Protein AF-A0A8T9MXV8-F1 (afdb_monomer_lite)

pLDDT: mean 71.86, std 15.3, range [35.41, 90.25]

Organism: NCBI:txid211502

Sequence (81 aa):
MMAIAFNQIRAVELLRQASGKPDAHFRDGQEEAISHIVTSPQRLLVVQKTGWGKSFVYFIATKLLREAGSGMRFWFHLYWH

Radius of gyration: 12.42 Å; chains: 1; bounding box: 35×22×33 Å

Foldseek 3Di:
DDQAQDDPVQLVVLQCVVVVHPPDDQDPCLSVLLRCCRRPVPDDDDPDDPPNPVVSSVVSSQVSCVVVVNPDDDDNPPPDD

Secondary structure (DSSP, 8-state):
--PPPP-HHHHHHHHHHHHT-TT--PPTTHHHHHHHHHH--S-------TTS-HHHHHHHHHHHHHHTT------------

InterPro domains:
  IPR027417 P-loop containing nucleoside triphosphate hydrolase [G3DSA:3.40.50.300] (4-74)
  IPR027417 P-loop containing nucleoside triphosphate hydrolase [SSF52540] (21-67)

Structure (mmCIF, N/CA/C/O backbone):
data_AF-A0A8T9MXV8-F1
#
_entry.id   AF-A0A8T9MXV8-F1
#
loop_
_atom_site.group_PDB
_atom_site.id
_atom_site.type_symbol
_atom_site.label_atom_id
_atom_site.label_alt_id
_atom_site.label_comp_id
_atom_site.label_asym_id
_atom_site.label_entity_id
_atom_site.label_seq_id
_atom_site.pdbx_PDB_ins_code
_atom_site.Cartn_x
_atom_site.Cartn_y
_atom_site.Cartn_z
_atom_site.occupancy
_atom_site.B_iso_or_equiv
_atom_site.auth_seq_id
_atom_site.auth_comp_id
_atom_site.auth_asym_id
_atom_site.auth_atom_id
_atom_site.pdbx_PDB_model_num
ATOM 1 N N . MET A 1 1 ? -14.352 1.665 16.775 1.00 42.06 1 MET A N 1
ATOM 2 C CA . MET A 1 1 ? -13.432 0.581 16.371 1.00 42.06 1 MET A CA 1
ATOM 3 C C . MET A 1 1 ? -13.964 -0.061 15.086 1.00 42.06 1 MET A C 1
ATOM 5 O O . MET A 1 1 ? -14.443 -1.182 15.132 1.00 42.06 1 MET A O 1
ATOM 9 N N . MET A 1 2 ? -13.972 0.661 13.958 1.00 49.66 2 MET A N 1
ATOM 10 C CA . MET A 1 2 ? -14.391 0.084 12.670 1.00 49.66 2 MET A CA 1
ATOM 11 C C . MET A 1 2 ? -1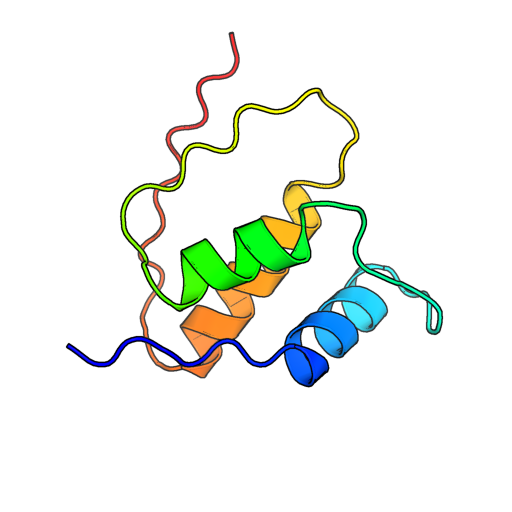3.136 -0.326 11.909 1.00 49.66 2 MET A C 1
ATOM 13 O O . MET A 1 2 ? -12.403 0.542 11.442 1.00 49.66 2 MET A O 1
ATOM 17 N N . ALA A 1 3 ? -12.865 -1.630 11.840 1.00 56.28 3 ALA A N 1
ATOM 18 C CA . ALA A 1 3 ? -11.890 -2.153 10.893 1.00 56.28 3 ALA A CA 1
ATOM 19 C C . ALA A 1 3 ? -12.356 -1.748 9.491 1.00 56.28 3 ALA A C 1
ATOM 21 O O . ALA A 1 3 ? -13.491 -2.035 9.104 1.00 56.28 3 AL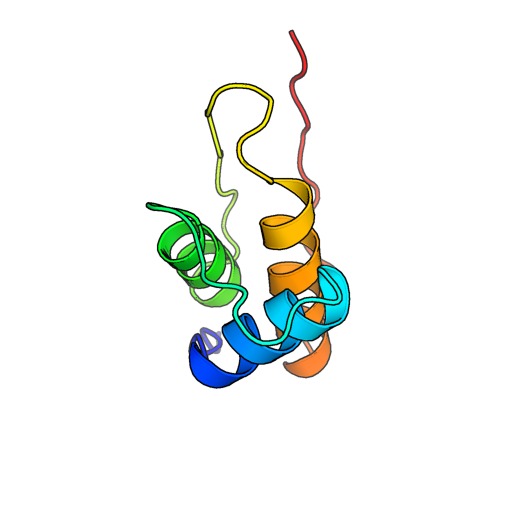A A O 1
ATOM 22 N N . ILE A 1 4 ? -11.522 -1.010 8.765 1.00 69.88 4 ILE A N 1
ATOM 23 C CA . ILE A 1 4 ? -11.840 -0.617 7.396 1.00 69.88 4 ILE A CA 1
ATOM 24 C C . ILE A 1 4 ? -11.772 -1.895 6.562 1.00 69.88 4 ILE A C 1
ATOM 26 O O . ILE A 1 4 ? -10.757 -2.590 6.579 1.00 69.8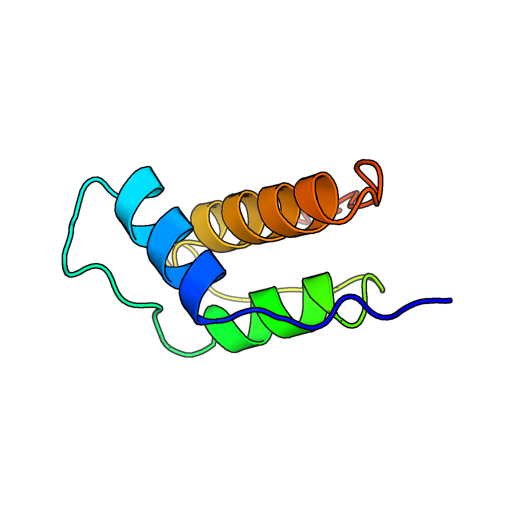8 4 ILE A O 1
ATOM 30 N N . ALA A 1 5 ? -12.854 -2.233 5.862 1.00 74.88 5 ALA A N 1
ATOM 31 C CA . ALA A 1 5 ? -12.850 -3.371 4.954 1.00 74.88 5 ALA A CA 1
ATOM 32 C C . ALA A 1 5 ? -11.886 -3.083 3.793 1.00 74.88 5 ALA A C 1
ATOM 34 O O . ALA A 1 5 ? -11.996 -2.053 3.124 1.00 74.88 5 ALA A O 1
ATOM 35 N N . PHE A 1 6 ? -10.924 -3.976 3.562 1.00 81.50 6 PHE A N 1
ATOM 36 C CA . PHE A 1 6 ? -10.011 -3.850 2.432 1.00 81.50 6 PHE A CA 1
ATOM 37 C C . PHE A 1 6 ? -10.778 -4.028 1.113 1.00 81.50 6 PHE A C 1
ATOM 39 O O . PHE A 1 6 ? -11.426 -5.050 0.897 1.00 81.50 6 PHE A O 1
ATOM 46 N N . ASN A 1 7 ? -10.701 -3.031 0.227 1.00 86.00 7 ASN A N 1
ATOM 47 C CA . ASN A 1 7 ? -11.299 -3.087 -1.105 1.00 86.00 7 ASN A CA 1
ATOM 48 C C . ASN A 1 7 ? -10.212 -3.353 -2.155 1.00 86.00 7 ASN A C 1
ATOM 50 O O . ASN A 1 7 ? -9.481 -2.443 -2.557 1.00 86.00 7 ASN A O 1
ATOM 54 N N . GLN A 1 8 ? -10.136 -4.603 -2.611 1.00 85.50 8 GLN A N 1
ATOM 55 C CA . GLN A 1 8 ? -9.151 -5.060 -3.592 1.00 85.50 8 GLN A CA 1
ATOM 56 C C . GLN A 1 8 ? -9.277 -4.327 -4.937 1.00 85.50 8 GLN A C 1
ATOM 58 O O . GLN A 1 8 ? -8.265 -3.911 -5.500 1.00 85.50 8 GLN A O 1
ATOM 63 N N . ILE A 1 9 ? -10.503 -4.102 -5.427 1.00 88.25 9 ILE A N 1
ATOM 64 C CA . ILE A 1 9 ? -10.754 -3.405 -6.701 1.00 88.25 9 ILE A CA 1
ATOM 65 C C . ILE A 1 9 ? -10.152 -2.000 -6.640 1.00 88.25 9 ILE A C 1
ATOM 67 O O . ILE A 1 9 ? -9.361 -1.614 -7.503 1.00 88.25 9 ILE A O 1
ATOM 71 N N . ARG A 1 10 ? -10.446 -1.269 -5.560 1.00 88.56 10 ARG A N 1
ATOM 72 C CA . ARG A 1 10 ? -9.926 0.085 -5.353 1.00 88.56 10 ARG A CA 1
ATOM 73 C C . ARG A 1 10 ? -8.404 0.107 -5.213 1.00 88.56 10 ARG A C 1
ATOM 75 O O . ARG A 1 10 ? -7.744 1.002 -5.736 1.00 88.56 10 ARG A O 1
ATOM 82 N N . ALA A 1 11 ? -7.832 -0.879 -4.526 1.00 88.00 11 ALA A N 1
ATOM 83 C CA . ALA A 1 11 ? -6.388 -0.998 -4.373 1.00 88.00 11 ALA A CA 1
ATOM 84 C C . ALA A 1 11 ? -5.684 -1.198 -5.731 1.00 88.00 11 ALA A C 1
ATOM 86 O O . ALA A 1 11 ? -4.675 -0.541 -5.998 1.00 88.00 11 ALA A O 1
ATOM 87 N N . VAL A 1 12 ? -6.234 -2.043 -6.610 1.00 89.12 12 VAL A N 1
ATOM 88 C CA . VAL A 1 12 ? -5.703 -2.276 -7.964 1.00 89.12 12 VAL A CA 1
ATOM 89 C C . VAL A 1 12 ? -5.837 -1.029 -8.843 1.00 89.12 12 VAL A C 1
ATOM 91 O O . VAL A 1 12 ? -4.905 -0.694 -9.572 1.00 89.12 12 VAL A O 1
ATOM 94 N N . GLU A 1 13 ? -6.944 -0.289 -8.756 1.00 90.25 13 GLU A N 1
ATOM 95 C CA . GLU A 1 13 ? -7.088 0.995 -9.459 1.00 90.25 13 GLU A CA 1
ATOM 96 C C . GLU A 1 13 ? -5.987 1.984 -9.069 1.00 90.25 13 GLU A C 1
ATOM 98 O O . GLU A 1 13 ? -5.342 2.574 -9.937 1.00 90.25 13 GLU A O 1
ATOM 103 N N . LEU A 1 14 ? -5.734 2.136 -7.766 1.00 88.81 14 LEU A N 1
ATOM 104 C CA . LEU A 1 14 ? -4.681 3.011 -7.255 1.00 88.81 14 LEU A CA 1
ATOM 105 C C . LEU A 1 14 ? -3.290 2.543 -7.702 1.00 88.81 14 LEU A C 1
ATOM 107 O O . LEU A 1 14 ? -2.442 3.376 -8.021 1.00 88.81 14 LEU A O 1
ATOM 111 N N . LEU A 1 15 ? -3.056 1.230 -7.779 1.00 88.38 15 LEU A N 1
ATOM 112 C CA . LEU A 1 15 ? -1.818 0.669 -8.319 1.00 88.38 15 LEU A CA 1
ATOM 113 C C . LEU A 1 15 ? -1.630 1.034 -9.795 1.00 88.38 15 LEU A C 1
ATOM 115 O O . LEU A 1 15 ? -0.548 1.475 -10.186 1.00 88.38 15 LEU A O 1
ATOM 119 N N . ARG A 1 16 ? -2.667 0.875 -10.619 1.00 90.19 16 ARG A N 1
ATOM 120 C CA . ARG A 1 16 ? -2.634 1.206 -12.053 1.00 90.19 16 ARG A CA 1
ATOM 121 C C . ARG A 1 16 ? -2.400 2.695 -12.277 1.00 90.19 16 ARG A C 1
ATOM 123 O O . ARG A 1 16 ? -1.549 3.065 -13.080 1.00 90.19 16 ARG A O 1
ATOM 130 N N . GLN A 1 17 ? -3.076 3.541 -11.500 1.00 88.56 17 GLN A N 1
ATOM 131 C CA . GLN A 1 17 ? -2.876 4.991 -11.523 1.00 88.56 17 GLN A CA 1
ATOM 132 C C . GLN A 1 17 ? -1.450 5.380 -11.119 1.00 88.56 17 GLN A C 1
ATOM 134 O O . GLN A 1 17 ? -0.811 6.169 -11.808 1.00 88.56 17 GLN A O 1
ATOM 139 N N . ALA A 1 18 ? -0.925 4.809 -10.032 1.00 83.62 18 ALA A N 1
ATOM 140 C CA . ALA A 1 18 ? 0.408 5.137 -9.532 1.00 83.62 18 ALA A CA 1
ATOM 141 C C . ALA A 1 18 ? 1.536 4.592 -10.423 1.00 83.62 18 ALA A C 1
ATOM 143 O O . ALA A 1 18 ? 2.606 5.189 -10.497 1.00 83.62 18 ALA A O 1
ATOM 144 N N . SER A 1 19 ? 1.325 3.447 -11.074 1.00 84.81 19 SER A N 1
ATOM 145 C CA . SER A 1 19 ? 2.310 2.826 -11.969 1.00 84.81 19 SER A CA 1
ATOM 146 C C . SER A 1 19 ? 2.220 3.317 -13.415 1.00 84.81 19 SER A C 1
ATOM 148 O O . SER A 1 19 ? 3.121 3.027 -14.202 1.00 84.81 19 SER A O 1
ATOM 150 N N . GLY A 1 20 ? 1.142 4.024 -13.777 1.00 86.06 20 GLY A N 1
ATOM 151 C CA . GLY A 1 20 ? 0.855 4.440 -15.151 1.00 86.06 20 GLY A CA 1
ATOM 152 C C . GLY A 1 20 ? 0.602 3.269 -16.108 1.00 86.06 20 GLY A C 1
ATOM 153 O O . GLY A 1 20 ? 0.653 3.456 -17.321 1.00 86.06 20 GLY A O 1
ATOM 154 N N . LYS A 1 21 ? 0.371 2.057 -15.585 1.00 85.75 21 LYS A N 1
ATOM 155 C CA . LYS A 1 21 ? 0.176 0.835 -16.372 1.00 85.75 21 LYS A CA 1
ATOM 156 C C . LYS A 1 21 ? -1.231 0.277 -16.136 1.00 85.75 21 LYS A C 1
ATOM 158 O O . LYS A 1 21 ? -1.548 -0.056 -14.994 1.00 85.75 21 LYS A O 1
ATOM 163 N N . PRO A 1 22 ? -2.062 0.131 -17.184 1.00 84.00 22 PRO A N 1
ATOM 164 C CA . PRO A 1 22 ? -3.421 -0.396 -17.044 1.00 84.00 22 PRO A CA 1
ATOM 165 C C . PRO A 1 22 ? -3.441 -1.878 -16.642 1.00 84.00 22 PRO A C 1
ATOM 167 O O . PRO A 1 22 ? -4.345 -2.293 -15.925 1.00 84.00 22 PRO A O 1
ATOM 170 N N . ASP A 1 23 ? -2.400 -2.636 -16.991 1.00 85.31 23 ASP A N 1
ATOM 171 C CA . ASP A 1 23 ? -2.255 -4.059 -16.652 1.00 85.31 23 ASP A CA 1
ATOM 172 C C . ASP A 1 23 ? -1.371 -4.279 -15.415 1.00 85.31 23 ASP A C 1
ATOM 174 O O . ASP A 1 23 ? -0.710 -5.305 -15.260 1.00 85.31 23 ASP A O 1
ATOM 178 N N . ALA A 1 24 ? -1.283 -3.282 -14.529 1.00 86.06 24 ALA A N 1
ATOM 179 C CA . ALA A 1 24 ? -0.565 -3.453 -13.276 1.00 86.06 24 ALA A CA 1
ATOM 180 C C . ALA A 1 24 ? -1.338 -4.387 -12.336 1.00 86.06 24 ALA A C 1
ATOM 182 O O . ALA A 1 24 ? -2.529 -4.187 -12.077 1.00 86.06 24 ALA A O 1
ATOM 183 N N . HIS A 1 25 ? -0.620 -5.365 -11.789 1.00 84.56 25 HIS A N 1
ATOM 184 C CA . HIS A 1 25 ? -1.103 -6.309 -10.788 1.00 84.56 25 HIS A CA 1
ATOM 185 C C . HIS A 1 25 ? -0.191 -6.284 -9.561 1.00 84.56 25 HIS A C 1
ATOM 187 O O . HIS A 1 25 ? 1.005 -5.988 -9.667 1.00 84.56 25 HIS A O 1
ATOM 193 N N . PHE A 1 26 ? -0.761 -6.585 -8.393 1.00 82.94 26 PHE A N 1
ATOM 194 C CA . PHE A 1 26 ? 0.020 -6.755 -7.175 1.00 82.94 26 PHE A CA 1
ATOM 195 C C . PHE A 1 26 ? 0.957 -7.953 -7.312 1.00 82.94 26 PHE A C 1
ATOM 197 O O . PHE A 1 26 ? 0.596 -8.982 -7.877 1.00 82.94 26 PHE A O 1
ATOM 204 N N . ARG A 1 27 ? 2.175 -7.805 -6.792 1.00 81.31 27 ARG A N 1
ATOM 205 C CA . ARG A 1 27 ? 3.098 -8.930 -6.613 1.00 81.31 27 ARG A CA 1
ATOM 206 C C . ARG A 1 27 ? 2.728 -9.708 -5.356 1.00 81.31 27 ARG A C 1
ATOM 208 O O . ARG A 1 27 ? 2.117 -9.144 -4.445 1.00 81.31 27 ARG A O 1
ATOM 215 N N . ASP A 1 28 ? 3.179 -10.954 -5.281 1.00 78.44 28 ASP A N 1
ATOM 216 C CA . ASP A 1 28 ? 2.948 -11.828 -4.130 1.00 78.44 28 ASP A CA 1
ATOM 217 C C . ASP A 1 28 ? 3.280 -11.127 -2.806 1.00 78.44 28 ASP A C 1
ATOM 219 O O . ASP A 1 28 ? 4.363 -10.551 -2.646 1.00 78.44 28 ASP A O 1
ATOM 223 N N . GLY A 1 29 ? 2.306 -11.140 -1.890 1.00 76.69 29 GLY A N 1
ATOM 224 C CA . GLY A 1 29 ? 2.354 -10.531 -0.557 1.00 76.69 29 GLY A CA 1
ATOM 225 C C . GLY A 1 29 ? 2.052 -9.025 -0.487 1.00 76.69 29 GLY A C 1
ATOM 226 O O . GLY A 1 29 ? 1.906 -8.493 0.612 1.00 76.69 29 GLY A O 1
ATOM 227 N N . GLN A 1 30 ? 1.963 -8.300 -1.614 1.00 81.69 30 GLN A N 1
ATOM 228 C CA . GLN A 1 30 ? 1.686 -6.854 -1.584 1.00 81.69 30 GLN A CA 1
ATOM 229 C C . GLN A 1 30 ? 0.244 -6.578 -1.183 1.00 81.69 30 GLN A C 1
ATOM 231 O O . GLN A 1 30 ? -0.007 -5.724 -0.338 1.00 81.69 30 GLN A O 1
ATOM 236 N N . GLU A 1 31 ? -0.690 -7.309 -1.787 1.00 83.44 31 GLU A N 1
ATOM 237 C CA . GLU A 1 31 ? -2.109 -7.189 -1.476 1.00 83.44 31 GLU A CA 1
ATOM 238 C C . GLU A 1 31 ? -2.383 -7.538 -0.011 1.00 83.44 31 GLU A C 1
ATOM 240 O O . GLU A 1 31 ? -3.040 -6.775 0.692 1.00 83.44 31 GLU A O 1
ATOM 245 N N . GLU A 1 32 ? -1.798 -8.639 0.465 1.00 81.19 32 GLU A N 1
ATOM 246 C CA . GLU A 1 32 ? -1.905 -9.092 1.850 1.00 81.19 32 GLU A CA 1
ATOM 247 C C . GLU A 1 32 ? -1.377 -8.020 2.815 1.00 81.19 32 GLU A C 1
ATOM 249 O O . GLU A 1 32 ? -2.077 -7.623 3.745 1.00 81.19 32 GLU A O 1
ATOM 254 N N . ALA A 1 33 ? -0.202 -7.440 2.541 1.00 80.50 33 ALA A N 1
ATOM 255 C CA . ALA A 1 33 ? 0.350 -6.353 3.347 1.00 80.50 33 ALA A CA 1
ATOM 256 C C . ALA A 1 33 ? -0.562 -5.112 3.385 1.00 80.50 33 ALA A C 1
ATOM 258 O O . ALA A 1 33 ? -0.753 -4.530 4.453 1.00 80.50 33 ALA A O 1
ATOM 259 N N . ILE A 1 34 ? -1.149 -4.706 2.250 1.00 81.69 34 ILE A N 1
ATOM 260 C CA . ILE A 1 34 ? -2.090 -3.573 2.206 1.00 81.69 34 ILE A CA 1
ATOM 261 C C . ILE A 1 34 ? -3.355 -3.910 3.001 1.00 81.69 34 ILE A C 1
ATOM 263 O O . ILE A 1 34 ? -3.795 -3.097 3.815 1.00 81.69 34 ILE A O 1
ATOM 267 N N . SER A 1 35 ? -3.913 -5.106 2.806 1.00 82.00 35 SER A N 1
ATOM 268 C CA . SER A 1 35 ? -5.091 -5.588 3.526 1.00 82.00 35 SER A CA 1
ATOM 269 C C . SER A 1 35 ? -4.858 -5.580 5.034 1.00 82.00 35 SER A C 1
ATOM 271 O O . SER A 1 35 ? -5.668 -5.023 5.775 1.00 82.00 35 SER A O 1
ATOM 273 N N . HIS A 1 36 ? -3.707 -6.075 5.498 1.00 79.06 36 HIS A N 1
ATOM 274 C CA . HIS A 1 36 ? -3.334 -6.024 6.910 1.00 79.06 36 HIS A CA 1
ATOM 275 C C . HIS A 1 36 ? -3.238 -4.593 7.439 1.00 79.06 36 HIS A C 1
ATOM 277 O O . HIS A 1 36 ? -3.783 -4.325 8.502 1.00 79.06 36 HIS A O 1
ATOM 283 N N . ILE A 1 37 ? -2.620 -3.661 6.703 1.00 77.00 37 ILE A N 1
ATOM 284 C CA . ILE A 1 37 ? -2.507 -2.255 7.132 1.00 77.00 37 ILE A CA 1
ATOM 285 C C . ILE A 1 37 ? -3.885 -1.591 7.262 1.00 77.00 37 ILE A C 1
ATOM 287 O O . ILE A 1 37 ? -4.113 -0.818 8.193 1.00 77.00 37 ILE A O 1
ATOM 291 N N . VAL A 1 38 ? -4.792 -1.867 6.323 1.00 77.88 38 VAL A N 1
ATOM 292 C CA . VAL A 1 38 ? -6.120 -1.237 6.263 1.00 77.88 38 VAL A CA 1
ATOM 293 C C . VAL A 1 38 ? -7.073 -1.834 7.301 1.00 77.88 38 VAL A C 1
ATOM 295 O O . VAL A 1 38 ? -7.787 -1.095 7.979 1.00 77.88 38 VAL A O 1
ATOM 298 N N . THR A 1 39 ? -7.065 -3.158 7.462 1.00 77.81 39 THR A N 1
ATOM 299 C CA . THR A 1 39 ? -7.954 -3.871 8.395 1.00 77.81 39 THR A CA 1
ATOM 300 C C . THR A 1 39 ? -7.455 -3.820 9.840 1.00 77.81 39 THR A C 1
ATOM 302 O O . THR A 1 39 ? -8.262 -3.719 10.765 1.00 77.81 39 THR A O 1
ATOM 305 N N . SER A 1 40 ? -6.135 -3.835 10.048 1.00 70.06 40 SER A N 1
ATOM 306 C CA . SER A 1 40 ? -5.483 -3.761 11.353 1.00 70.06 40 SER A CA 1
ATOM 307 C C . SER A 1 40 ? -4.321 -2.762 11.307 1.00 70.06 40 SER A C 1
ATOM 309 O O . SER A 1 40 ? -3.176 -3.136 11.054 1.00 70.06 40 SER A O 1
ATOM 311 N N . PRO A 1 41 ? -4.557 -1.473 11.616 1.00 63.16 41 PRO A N 1
ATOM 312 C CA . PRO A 1 41 ? -3.510 -0.449 11.588 1.00 63.16 41 PRO A CA 1
ATOM 313 C C . PRO A 1 41 ? -2.443 -0.619 12.690 1.00 63.16 41 PRO A C 1
ATOM 315 O O . PRO A 1 41 ? -1.669 0.300 12.965 1.00 63.16 41 PRO A O 1
ATOM 318 N N . GLN A 1 42 ? -2.386 -1.771 13.363 1.00 54.34 42 GLN A N 1
ATOM 319 C CA . GLN A 1 42 ? -1.333 -2.076 14.317 1.00 54.34 42 GLN A CA 1
ATOM 320 C C . GLN A 1 42 ? -0.034 -2.403 13.572 1.00 54.34 42 GLN A C 1
ATOM 322 O O . GLN A 1 42 ? 0.001 -3.289 12.730 1.00 54.34 42 GLN A O 1
ATOM 327 N N . ARG A 1 43 ? 1.015 -1.634 13.893 1.00 56.50 43 ARG A N 1
ATOM 328 C CA . ARG A 1 43 ? 2.438 -1.758 13.507 1.00 56.50 43 ARG A CA 1
ATOM 329 C C . ARG A 1 43 ? 2.776 -2.987 12.636 1.00 56.50 43 ARG A C 1
ATOM 331 O O . ARG A 1 43 ? 3.326 -3.965 13.135 1.00 56.50 43 ARG A O 1
ATOM 338 N N . LEU A 1 44 ? 2.500 -2.915 11.332 1.00 59.19 44 LEU A N 1
ATOM 339 C CA . LEU A 1 44 ? 2.935 -3.947 10.389 1.00 59.19 44 LEU A CA 1
ATOM 340 C C . LEU A 1 44 ? 4.435 -3.775 10.111 1.00 59.19 44 LEU A C 1
ATOM 342 O O . LEU A 1 44 ? 4.854 -2.774 9.527 1.00 59.19 44 LEU A O 1
ATOM 346 N N . LEU A 1 45 ? 5.243 -4.755 10.519 1.00 57.06 45 LEU A N 1
ATOM 347 C CA . LEU A 1 45 ? 6.667 -4.820 10.200 1.00 57.06 45 LEU A CA 1
ATOM 348 C C . LEU A 1 45 ? 6.855 -5.574 8.876 1.00 57.06 45 LEU A C 1
ATOM 350 O O . LEU A 1 45 ? 6.832 -6.800 8.836 1.00 57.06 45 LEU A O 1
ATOM 354 N N . VAL A 1 46 ? 7.055 -4.843 7.779 1.00 59.25 46 VAL A N 1
ATOM 355 C CA . VAL A 1 46 ? 7.345 -5.451 6.470 1.00 59.25 46 VAL A CA 1
ATOM 356 C C . VAL A 1 46 ? 8.854 -5.685 6.342 1.00 59.25 46 VAL A C 1
ATOM 358 O O . VAL A 1 46 ? 9.583 -4.822 5.851 1.00 59.25 46 VAL A O 1
ATOM 361 N N . VAL A 1 47 ? 9.333 -6.854 6.776 1.00 53.75 47 VAL A N 1
ATOM 362 C CA . VAL A 1 47 ? 10.732 -7.283 6.585 1.00 53.75 47 VAL A CA 1
ATOM 363 C C . VAL A 1 47 ? 10.860 -8.009 5.247 1.00 53.75 47 VAL A C 1
ATOM 365 O O . VAL A 1 47 ? 10.686 -9.218 5.173 1.00 53.75 47 VAL A O 1
ATOM 368 N N . GLN A 1 48 ? 11.146 -7.285 4.163 1.00 56.62 48 GLN A N 1
ATOM 369 C CA . GLN A 1 48 ? 11.463 -7.907 2.868 1.00 56.62 48 GLN A CA 1
ATOM 370 C C . GLN A 1 48 ? 12.530 -7.125 2.099 1.00 56.62 48 GLN A C 1
ATOM 372 O O . GLN A 1 48 ? 12.641 -5.904 2.249 1.00 56.62 48 GLN A O 1
ATOM 377 N N . LYS A 1 49 ? 13.281 -7.825 1.237 1.00 47.88 49 LYS A N 1
ATOM 378 C CA . LYS A 1 49 ? 14.415 -7.307 0.442 1.00 47.88 49 LYS A CA 1
ATOM 379 C C . LYS A 1 49 ? 14.050 -6.081 -0.421 1.00 47.88 49 LYS A C 1
ATOM 381 O O . LYS A 1 49 ? 12.892 -5.832 -0.777 1.00 47.88 49 LYS A O 1
ATOM 386 N N . THR A 1 50 ? 15.036 -5.228 -0.682 1.00 51.97 50 THR A N 1
ATOM 387 C CA . THR A 1 50 ? 14.946 -4.026 -1.531 1.00 51.97 50 THR A CA 1
ATOM 388 C C . THR A 1 50 ? 14.464 -4.381 -2.952 1.00 51.97 50 THR A C 1
ATOM 390 O O . THR A 1 50 ? 14.728 -5.469 -3.446 1.00 51.97 50 THR A O 1
ATOM 393 N N . GLY A 1 51 ? 13.679 -3.502 -3.595 1.00 61.84 51 GLY A N 1
ATOM 394 C CA . GLY A 1 51 ? 13.154 -3.713 -4.964 1.00 61.84 51 GLY A CA 1
ATOM 395 C C . GLY A 1 51 ? 11.726 -4.282 -5.092 1.00 61.84 51 GLY A C 1
ATOM 396 O O . GLY A 1 51 ? 11.144 -4.245 -6.175 1.00 61.84 51 GLY A O 1
ATOM 397 N N . TRP A 1 52 ? 11.097 -4.724 -3.998 1.00 71.12 52 TRP A N 1
ATOM 398 C CA . TRP A 1 52 ? 9.752 -5.332 -4.033 1.00 71.12 52 TRP A CA 1
ATOM 399 C C . TRP A 1 52 ? 8.593 -4.351 -4.306 1.00 71.12 52 TRP A C 1
ATOM 401 O O . TRP A 1 52 ? 7.482 -4.779 -4.596 1.00 71.12 52 TRP A O 1
ATOM 411 N N . GLY A 1 53 ? 8.830 -3.035 -4.277 1.00 68.12 53 GLY A N 1
ATOM 412 C CA . GLY A 1 53 ? 7.778 -2.032 -4.509 1.00 68.12 53 GLY A CA 1
ATOM 413 C C . GLY A 1 53 ? 7.029 -1.591 -3.245 1.00 68.12 53 GLY A C 1
ATOM 414 O O . GLY A 1 53 ? 5.863 -1.217 -3.323 1.00 68.12 53 GLY A O 1
ATOM 415 N N . LYS A 1 54 ? 7.706 -1.584 -2.085 1.00 75.25 54 LYS A N 1
ATOM 416 C CA . LYS A 1 54 ? 7.168 -1.111 -0.790 1.00 75.25 54 LYS A CA 1
ATOM 417 C C . LYS A 1 54 ? 6.523 0.285 -0.858 1.00 75.25 54 LYS A C 1
ATOM 419 O O . LYS A 1 54 ? 5.555 0.545 -0.149 1.00 75.25 54 LYS A O 1
ATOM 424 N N . SER A 1 55 ? 7.012 1.160 -1.738 1.00 76.94 55 SER A N 1
ATOM 425 C CA . SER A 1 55 ? 6.444 2.499 -1.942 1.00 76.94 55 SER A CA 1
ATOM 426 C C . SER A 1 55 ? 5.000 2.465 -2.455 1.00 76.94 55 SER A C 1
ATOM 428 O O . SER A 1 55 ? 4.189 3.272 -2.011 1.00 76.94 55 SER A O 1
ATOM 430 N N . PHE A 1 56 ? 4.648 1.513 -3.329 1.00 81.56 56 PHE A N 1
ATOM 431 C CA . PHE A 1 56 ? 3.269 1.353 -3.805 1.00 81.56 56 PHE A CA 1
ATOM 432 C C . PHE A 1 56 ? 2.346 0.881 -2.683 1.00 81.56 56 PHE A C 1
ATOM 434 O O . PHE A 1 56 ? 1.275 1.450 -2.503 1.00 81.56 56 PHE A O 1
ATOM 441 N N . VAL A 1 57 ? 2.797 -0.093 -1.886 1.00 80.94 57 VAL A N 1
ATOM 442 C CA . VAL A 1 57 ? 2.068 -0.589 -0.706 1.00 80.94 57 VAL A CA 1
ATOM 443 C C . VAL A 1 57 ? 1.743 0.563 0.247 1.00 80.94 57 VAL A C 1
ATOM 445 O O . VAL A 1 57 ? 0.584 0.750 0.608 1.00 80.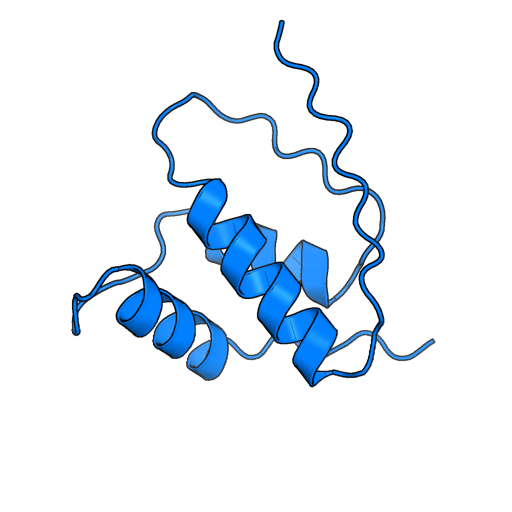94 57 VAL A O 1
ATOM 448 N N . TYR A 1 58 ? 2.735 1.394 0.584 1.00 78.44 58 TYR A N 1
ATOM 449 C CA . TYR A 1 58 ? 2.535 2.562 1.445 1.00 78.44 58 TYR A CA 1
ATOM 450 C C . TYR A 1 58 ? 1.568 3.584 0.840 1.00 78.44 58 TYR A C 1
ATOM 452 O O . TYR A 1 58 ? 0.656 4.052 1.524 1.00 78.44 58 TYR A O 1
ATOM 460 N N . PHE A 1 59 ? 1.759 3.936 -0.433 1.00 81.88 59 PHE A N 1
ATOM 461 C CA . PHE A 1 59 ? 0.941 4.943 -1.102 1.00 81.88 59 PHE A CA 1
ATOM 462 C C . PHE A 1 59 ? -0.531 4.521 -1.167 1.00 81.88 59 PHE A C 1
ATOM 464 O O . PHE A 1 59 ? -1.413 5.303 -0.811 1.00 81.88 59 PHE A O 1
ATOM 471 N N . ILE A 1 60 ? -0.790 3.270 -1.556 1.00 85.69 60 ILE A N 1
ATOM 472 C CA . ILE A 1 60 ? -2.140 2.713 -1.676 1.00 85.69 60 ILE A CA 1
ATOM 473 C C . ILE A 1 60 ? -2.784 2.589 -0.294 1.00 85.69 60 ILE A C 1
ATOM 475 O O . ILE A 1 60 ? -3.889 3.089 -0.101 1.00 85.69 60 ILE A O 1
ATOM 479 N N . ALA A 1 61 ? -2.084 2.017 0.690 1.00 81.62 61 ALA A N 1
ATOM 480 C CA . ALA A 1 61 ? -2.601 1.897 2.052 1.00 81.62 61 ALA A CA 1
ATOM 481 C C . ALA A 1 61 ? -2.934 3.271 2.662 1.00 81.62 61 ALA A C 1
ATOM 483 O O . ALA A 1 61 ? -4.010 3.463 3.222 1.00 81.62 61 ALA A O 1
ATOM 484 N N . THR A 1 62 ? -2.056 4.264 2.484 1.00 79.12 62 THR A N 1
ATOM 485 C CA . THR A 1 62 ? -2.274 5.636 2.972 1.00 79.12 62 THR A CA 1
ATOM 486 C C . THR A 1 62 ? -3.473 6.297 2.293 1.00 79.12 62 THR A C 1
ATOM 488 O O . THR A 1 62 ? -4.259 6.975 2.956 1.00 79.12 62 THR A O 1
ATOM 491 N N . LYS A 1 63 ? -3.647 6.099 0.980 1.00 83.56 63 LYS A N 1
ATOM 492 C CA . LYS A 1 63 ? -4.814 6.595 0.237 1.00 83.56 63 LYS A CA 1
ATOM 493 C C . LYS A 1 63 ? -6.112 5.962 0.732 1.00 83.56 63 LYS A C 1
ATOM 495 O O . LYS A 1 63 ? -7.039 6.706 1.027 1.00 83.56 63 LYS A O 1
ATOM 500 N N . LEU A 1 64 ? -6.147 4.639 0.890 1.00 83.06 64 LEU A N 1
ATOM 501 C CA . LEU A 1 64 ? -7.318 3.911 1.391 1.00 83.06 64 LEU A CA 1
ATOM 502 C C . LEU A 1 64 ? -7.700 4.350 2.813 1.00 83.06 64 LEU A C 1
ATOM 504 O O . LEU A 1 64 ? -8.868 4.610 3.084 1.00 83.06 64 LEU A O 1
ATOM 508 N N . LEU A 1 65 ? -6.719 4.517 3.706 1.00 77.62 65 LEU A N 1
ATOM 509 C CA . LEU A 1 65 ? -6.953 5.015 5.067 1.00 77.62 65 LEU A CA 1
ATOM 510 C C . LEU A 1 65 ? -7.496 6.452 5.072 1.00 77.62 65 LEU A C 1
ATOM 512 O O . LEU A 1 65 ? -8.415 6.762 5.833 1.00 77.62 65 LEU A O 1
ATOM 516 N N . ARG A 1 66 ? -6.966 7.317 4.196 1.00 79.00 66 ARG A N 1
ATOM 517 C CA . ARG A 1 66 ? -7.431 8.702 4.048 1.00 79.00 66 ARG A CA 1
ATOM 518 C C . ARG A 1 66 ? -8.852 8.778 3.487 1.00 79.00 66 ARG A C 1
ATOM 520 O O . ARG A 1 66 ? -9.631 9.590 3.974 1.00 79.00 66 ARG A O 1
ATOM 527 N N . GLU A 1 67 ? -9.185 7.955 2.491 1.00 80.62 67 GLU A N 1
ATOM 528 C CA . GLU A 1 67 ? -10.546 7.844 1.940 1.00 80.62 67 GLU A CA 1
ATOM 529 C C . GLU A 1 67 ? -11.536 7.343 3.001 1.00 80.62 67 GLU A C 1
ATOM 531 O O . GLU A 1 67 ? -12.650 7.847 3.095 1.00 80.62 67 GLU A O 1
ATOM 536 N N . ALA A 1 68 ? -11.102 6.433 3.874 1.00 76.00 68 ALA A N 1
ATOM 537 C CA . ALA A 1 68 ? -11.896 5.931 4.991 1.00 76.00 68 ALA A CA 1
ATOM 538 C C . ALA A 1 68 ? -11.995 6.896 6.196 1.00 76.00 68 ALA A C 1
ATOM 540 O O . ALA A 1 68 ? -12.449 6.500 7.270 1.00 76.00 68 ALA A O 1
ATOM 541 N N . GLY A 1 69 ? -11.539 8.149 6.065 1.00 69.88 69 GLY A N 1
ATOM 542 C CA . GLY A 1 69 ? -11.612 9.162 7.126 1.00 69.88 69 GLY A CA 1
ATOM 543 C C . GLY A 1 69 ? -10.678 8.914 8.317 1.00 69.88 69 GLY A C 1
ATOM 544 O O . GLY A 1 69 ? -10.703 9.662 9.295 1.00 69.88 69 GLY A O 1
ATOM 545 N N . SER A 1 70 ? -9.819 7.895 8.242 1.00 62.09 70 SER A N 1
ATOM 546 C CA . SER A 1 70 ? -8.801 7.626 9.252 1.00 62.09 70 SER A CA 1
ATOM 547 C C . SER A 1 70 ? -7.580 8.489 8.951 1.00 62.09 70 SER A C 1
ATOM 549 O O . SER A 1 70 ? -6.774 8.185 8.073 1.00 62.09 70 SER A O 1
ATOM 551 N N . GLY A 1 71 ? -7.471 9.617 9.656 1.00 53.91 71 GLY A N 1
ATOM 552 C CA . GLY A 1 71 ? -6.326 10.523 9.559 1.00 53.91 71 GLY A CA 1
ATOM 553 C C . GLY A 1 71 ? -4.990 9.779 9.661 1.00 53.91 71 GLY A C 1
ATOM 554 O O . GLY A 1 71 ? -4.884 8.767 10.353 1.00 53.91 71 GLY A O 1
ATOM 555 N N . MET A 1 72 ? -3.982 10.284 8.946 1.00 49.06 72 MET A N 1
ATOM 556 C CA . MET A 1 72 ? -2.659 9.680 8.759 1.00 49.06 72 MET A CA 1
ATOM 557 C C . MET A 1 72 ? -2.040 9.197 10.081 1.00 49.06 72 MET A C 1
ATOM 559 O O . MET A 1 72 ? -1.435 9.964 10.824 1.00 49.06 72 MET A O 1
ATOM 563 N N . ARG A 1 73 ? -2.200 7.904 10.381 1.00 55.22 73 ARG A N 1
ATOM 564 C CA . ARG A 1 73 ? -1.697 7.257 11.598 1.00 55.22 73 ARG A CA 1
ATOM 565 C C . ARG A 1 73 ? -0.824 6.068 11.210 1.00 55.22 73 ARG A C 1
ATOM 567 O O . ARG A 1 73 ? -1.116 4.933 11.555 1.00 55.22 73 ARG A O 1
ATOM 574 N N . PHE A 1 74 ? 0.239 6.323 10.455 1.00 54.94 74 PHE A N 1
ATOM 575 C CA . PHE A 1 74 ? 1.252 5.305 10.191 1.00 54.94 74 PHE A CA 1
ATOM 576 C C . PHE A 1 74 ? 2.645 5.934 10.259 1.00 54.94 74 PHE A C 1
ATOM 578 O O . PHE A 1 74 ? 3.179 6.434 9.272 1.00 54.94 74 PHE A O 1
ATOM 585 N N . TRP A 1 75 ? 3.218 5.939 11.466 1.00 46.38 75 TRP A N 1
ATOM 586 C CA . TRP A 1 75 ? 4.645 6.176 11.670 1.00 46.38 75 TRP A CA 1
ATOM 587 C C . TRP A 1 75 ? 5.372 4.867 11.369 1.00 46.38 75 TRP A C 1
ATOM 589 O O . TRP A 1 75 ? 5.472 3.986 12.222 1.00 46.38 75 TRP A O 1
ATOM 599 N N . PHE A 1 76 ? 5.827 4.713 10.127 1.00 51.41 76 PHE A N 1
ATOM 600 C CA . PHE A 1 76 ? 6.740 3.635 9.763 1.00 51.41 76 PHE A CA 1
ATOM 601 C C . PHE A 1 76 ? 8.098 3.973 10.388 1.00 51.41 76 PHE A C 1
ATOM 603 O O . PHE A 1 76 ? 8.784 4.887 9.933 1.00 51.41 76 PHE A O 1
ATOM 610 N N . HIS A 1 77 ? 8.476 3.277 11.460 1.00 44.84 77 HIS A N 1
ATOM 611 C CA . HIS A 1 77 ? 9.850 3.319 11.950 1.00 44.84 77 HIS A CA 1
ATOM 612 C C . HIS A 1 77 ? 10.690 2.509 10.954 1.00 44.84 77 HIS A C 1
ATOM 614 O O . HIS A 1 77 ? 10.791 1.287 11.042 1.00 44.84 77 HIS A O 1
ATOM 62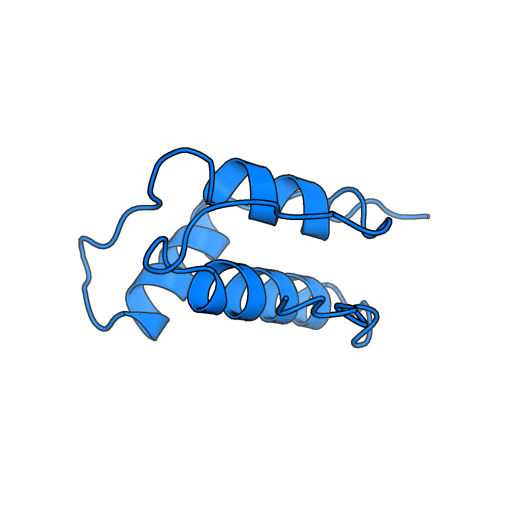0 N N . LEU A 1 78 ? 11.178 3.187 9.914 1.00 41.81 78 LEU A N 1
ATOM 621 C CA . LEU A 1 78 ? 12.086 2.633 8.917 1.00 41.81 78 LEU A CA 1
ATOM 622 C C . LEU A 1 78 ? 13.429 2.344 9.597 1.00 41.81 78 LEU A C 1
ATOM 624 O O . LEU A 1 78 ? 14.322 3.186 9.587 1.00 41.81 78 LEU A O 1
ATOM 628 N N . TYR A 1 79 ? 13.583 1.153 10.176 1.00 35.41 79 TYR A N 1
ATOM 629 C CA . TYR A 1 79 ? 14.911 0.587 10.393 1.00 35.41 79 TYR A CA 1
ATOM 630 C C . TYR A 1 79 ? 15.478 0.198 9.023 1.00 35.41 79 TYR A C 1
ATOM 632 O O . TYR A 1 79 ? 15.223 -0.885 8.501 1.00 35.41 79 TYR A O 1
ATOM 640 N N . TRP A 1 80 ? 16.191 1.144 8.415 1.00 36.38 80 TRP A N 1
ATOM 641 C CA . TRP A 1 80 ? 17.265 0.852 7.475 1.00 36.38 80 TRP A CA 1
ATOM 642 C C . TRP A 1 80 ? 18.494 0.527 8.325 1.00 36.38 80 TRP A C 1
ATOM 644 O O . TRP A 1 80 ? 19.016 1.414 8.998 1.00 36.38 80 TRP A O 1
ATOM 654 N N . HIS A 1 81 ? 18.921 -0.731 8.326 1.00 39.19 81 HIS 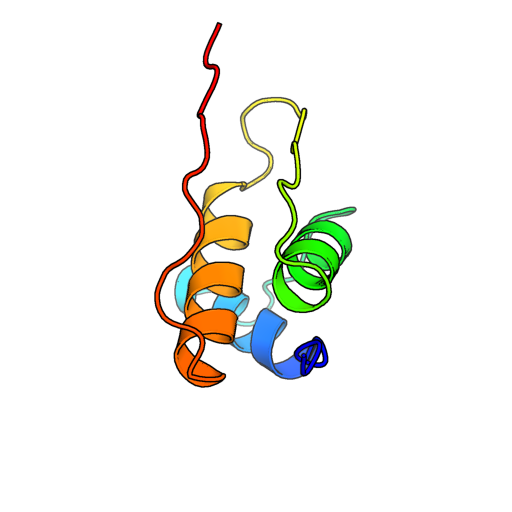A N 1
ATOM 655 C CA . HIS A 1 81 ? 20.266 -1.111 8.731 1.00 39.19 81 HIS A CA 1
ATOM 656 C C . HIS A 1 81 ? 20.780 -2.220 7.818 1.00 39.19 81 HIS A C 1
ATOM 658 O O . HIS A 1 81 ? 19.931 -2.992 7.309 1.00 39.19 81 HIS A O 1
#